Protein AF-A0A962Y498-F1 (afdb_monomer_lite)

pLDDT: mean 92.4, std 9.25, range [43.31, 97.69]

Structure (mmCIF, N/CA/C/O backbone):
data_AF-A0A962Y498-F1
#
_entry.id   AF-A0A962Y498-F1
#
loop_
_atom_site.group_PDB
_atom_site.id
_atom_site.type_symbol
_atom_site.label_atom_id
_a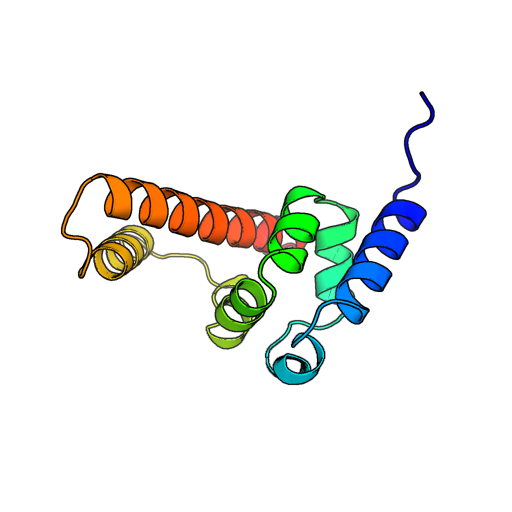tom_site.label_alt_id
_atom_site.label_comp_id
_atom_site.label_asym_id
_atom_site.label_entity_id
_atom_site.label_seq_id
_atom_site.pdbx_PDB_ins_code
_atom_site.Cartn_x
_atom_site.Cartn_y
_atom_site.Cartn_z
_atom_site.occupancy
_atom_site.B_iso_or_equiv
_atom_site.auth_seq_id
_atom_site.auth_comp_id
_atom_site.auth_asym_id
_atom_site.auth_atom_id
_atom_site.pdbx_PDB_model_num
ATOM 1 N N . MET A 1 1 ? 24.727 16.951 -11.954 1.00 43.31 1 MET A N 1
ATOM 2 C CA . MET A 1 1 ? 23.876 16.022 -11.190 1.00 43.31 1 MET A CA 1
ATOM 3 C C . MET A 1 1 ? 23.121 15.209 -12.221 1.00 43.31 1 MET A C 1
ATOM 5 O O . MET A 1 1 ? 22.212 15.741 -12.837 1.00 43.31 1 MET A O 1
ATOM 9 N N . THR A 1 2 ? 23.617 14.021 -12.553 1.00 57.56 2 THR A N 1
ATOM 10 C CA . THR A 1 2 ? 23.024 13.182 -13.602 1.00 57.56 2 THR A CA 1
ATOM 11 C C . THR A 1 2 ? 21.792 12.517 -13.007 1.00 57.56 2 THR A C 1
ATOM 13 O O . THR A 1 2 ? 21.923 11.793 -12.022 1.00 57.56 2 THR A O 1
ATOM 16 N N . GLU A 1 3 ? 20.606 12.819 -13.529 1.00 69.38 3 GLU A N 1
ATOM 17 C CA . GLU A 1 3 ? 19.388 12.118 -13.124 1.00 69.38 3 GLU A CA 1
ATOM 18 C C . GLU A 1 3 ? 19.551 10.622 -13.421 1.00 69.38 3 GLU A C 1
ATOM 20 O O . GLU A 1 3 ? 19.966 10.233 -14.514 1.00 69.38 3 GLU A O 1
ATOM 25 N N . GLU A 1 4 ? 19.280 9.782 -12.421 1.00 80.50 4 GLU A N 1
ATOM 26 C CA . GLU A 1 4 ? 19.310 8.329 -12.578 1.00 80.50 4 GLU A CA 1
ATOM 27 C C . GLU A 1 4 ? 18.237 7.908 -13.601 1.00 80.50 4 GLU A C 1
ATOM 29 O O . GLU A 1 4 ? 17.063 8.266 -13.428 1.00 80.50 4 GLU A O 1
ATOM 34 N N . PRO A 1 5 ? 18.590 7.138 -14.650 1.00 87.50 5 PRO A N 1
ATOM 35 C CA . PRO A 1 5 ? 17.619 6.648 -15.619 1.00 87.50 5 PRO A CA 1
ATOM 36 C C . PRO A 1 5 ?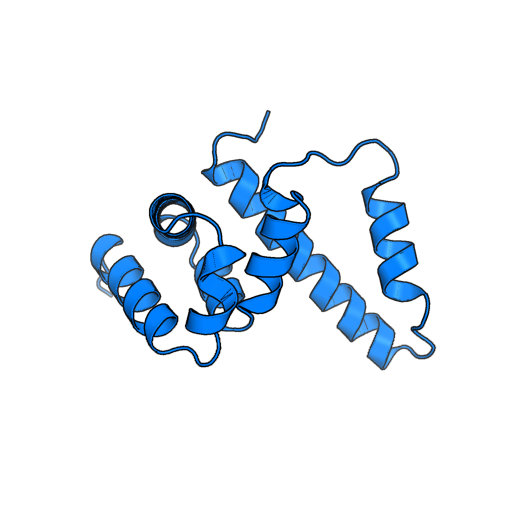 16.501 5.845 -14.944 1.00 87.50 5 PRO A C 1
ATOM 38 O O . PRO A 1 5 ? 16.761 5.017 -14.069 1.00 87.50 5 PRO A O 1
ATOM 41 N N . ALA A 1 6 ? 15.255 6.015 -15.399 1.00 84.06 6 ALA A N 1
ATOM 42 C CA . ALA A 1 6 ? 14.091 5.331 -14.823 1.00 84.06 6 ALA A CA 1
ATOM 43 C C . ALA A 1 6 ? 14.251 3.798 -14.776 1.00 84.06 6 ALA A C 1
ATOM 45 O O . ALA A 1 6 ? 13.879 3.166 -13.791 1.00 84.06 6 ALA A O 1
ATOM 46 N N . ALA A 1 7 ? 14.877 3.204 -15.799 1.00 88.62 7 ALA A N 1
ATOM 47 C CA . ALA A 1 7 ? 15.171 1.772 -15.837 1.00 88.62 7 ALA A CA 1
ATOM 48 C C . ALA A 1 7 ? 16.147 1.328 -14.731 1.00 88.62 7 ALA A C 1
ATOM 50 O O . ALA A 1 7 ? 15.957 0.272 -14.130 1.00 88.62 7 ALA A O 1
ATOM 51 N N . GLN A 1 8 ? 17.165 2.141 -14.429 1.00 91.00 8 GLN A N 1
ATOM 52 C CA . GLN A 1 8 ? 18.130 1.846 -13.368 1.00 91.00 8 GLN A CA 1
ATOM 53 C C . GLN A 1 8 ? 17.470 1.947 -11.987 1.00 91.00 8 GLN A C 1
ATOM 55 O O . GLN A 1 8 ? 17.638 1.058 -11.149 1.00 91.00 8 GLN A O 1
ATOM 60 N N . ARG A 1 9 ? 16.632 2.971 -11.796 1.00 92.25 9 ARG A N 1
ATOM 61 C CA . ARG A 1 9 ? 15.858 3.161 -10.568 1.00 92.25 9 ARG A CA 1
ATOM 62 C C . ARG A 1 9 ? 14.879 2.011 -10.317 1.00 92.25 9 ARG A C 1
ATOM 64 O O . ARG A 1 9 ? 14.853 1.468 -9.214 1.00 92.25 9 ARG A O 1
ATOM 71 N N . LEU A 1 10 ? 14.129 1.595 -11.339 1.00 94.75 10 LEU A N 1
ATOM 72 C CA . LEU A 1 10 ? 13.223 0.449 -11.247 1.00 94.75 10 LEU A CA 1
ATOM 73 C C . LEU A 1 10 ? 13.979 -0.841 -10.905 1.00 94.75 10 LEU A C 1
ATOM 75 O O . LEU A 1 10 ? 13.553 -1.592 -10.030 1.00 94.75 10 LEU A O 1
ATOM 79 N N . GLN A 1 11 ? 15.132 -1.074 -11.540 1.00 95.94 11 GLN A N 1
ATOM 80 C CA . GLN A 1 11 ? 15.958 -2.243 -11.244 1.00 95.94 11 GLN A CA 1
ATOM 81 C C . GLN A 1 11 ? 16.412 -2.267 -9.779 1.00 95.94 11 GLN A C 1
ATOM 83 O O . GLN A 1 11 ? 16.354 -3.319 -9.143 1.00 95.94 11 GLN A O 1
ATOM 88 N N . ARG A 1 12 ? 16.800 -1.115 -9.214 1.00 95.94 12 ARG A N 1
ATOM 89 C CA . ARG A 1 12 ? 17.140 -1.006 -7.788 1.00 95.94 12 ARG A CA 1
ATOM 90 C C . ARG A 1 12 ? 15.966 -1.403 -6.893 1.00 95.94 12 ARG A C 1
ATOM 92 O O . ARG A 1 12 ? 16.171 -2.128 -5.923 1.00 95.94 12 ARG A O 1
ATOM 99 N N . TYR A 1 13 ? 14.751 -0.954 -7.210 1.00 97.25 13 TYR A N 1
ATOM 100 C CA . TYR A 1 13 ? 13.559 -1.311 -6.437 1.00 97.25 13 TYR A CA 1
ATOM 101 C C . TYR A 1 13 ? 13.224 -2.797 -6.529 1.00 97.25 13 TYR A C 1
ATOM 103 O O . TYR A 1 13 ? 12.957 -3.412 -5.500 1.00 97.25 13 TYR A O 1
ATOM 111 N N . ARG A 1 14 ? 13.318 -3.399 -7.720 1.00 96.38 14 ARG A N 1
ATOM 112 C CA . ARG A 1 14 ? 13.130 -4.846 -7.897 1.00 96.38 14 ARG A CA 1
ATOM 113 C C . ARG A 1 14 ? 14.113 -5.651 -7.060 1.00 96.38 14 ARG A C 1
ATOM 115 O O . ARG A 1 14 ? 13.695 -6.569 -6.364 1.00 96.38 14 ARG A O 1
ATOM 122 N N . SER A 1 15 ? 15.399 -5.308 -7.108 1.00 96.81 15 SER A N 1
ATOM 123 C CA . SER A 1 15 ? 16.419 -6.000 -6.316 1.00 96.81 15 SER A CA 1
ATOM 124 C C . SER A 1 15 ? 16.132 -5.880 -4.818 1.00 96.81 15 SER A C 1
ATOM 126 O O . SER A 1 15 ? 16.018 -6.893 -4.140 1.00 96.81 15 SER A O 1
ATOM 128 N N . ALA A 1 16 ? 15.883 -4.662 -4.325 1.00 97.12 16 ALA A N 1
ATOM 129 C CA . ALA A 1 16 ? 15.557 -4.445 -2.916 1.00 97.12 16 ALA A CA 1
ATOM 130 C C . ALA A 1 16 ? 14.286 -5.194 -2.469 1.00 97.12 16 ALA A C 1
ATOM 132 O O . ALA A 1 16 ? 14.209 -5.653 -1.332 1.00 97.12 16 ALA A O 1
ATOM 133 N N . TRP A 1 17 ? 13.291 -5.333 -3.348 1.00 97.00 17 TRP A N 1
ATOM 134 C CA . TRP A 1 17 ? 12.053 -6.057 -3.059 1.00 97.00 17 TRP A CA 1
ATOM 135 C C . TRP A 1 17 ? 12.277 -7.553 -2.870 1.00 97.00 17 TRP A C 1
ATOM 137 O O . TR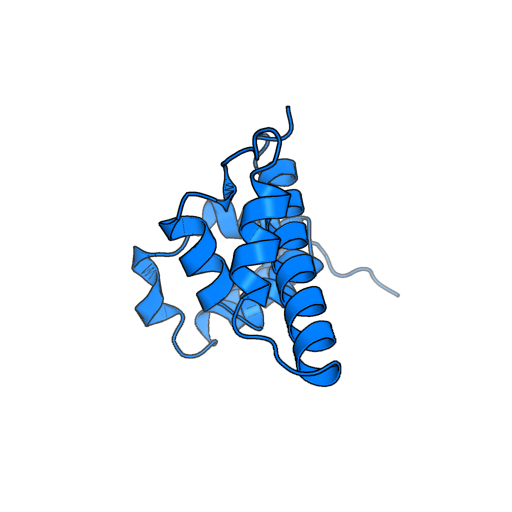P A 1 17 ? 11.784 -8.118 -1.898 1.00 97.00 17 TRP A O 1
ATOM 147 N N . HIS A 1 18 ? 13.054 -8.177 -3.755 1.00 94.25 18 HIS A N 1
ATOM 148 C CA . HIS A 1 18 ? 13.397 -9.596 -3.640 1.00 94.25 18 HIS A CA 1
ATOM 149 C C . HIS A 1 18 ? 14.218 -9.889 -2.379 1.00 94.25 18 HIS A C 1
ATOM 151 O O . HIS A 1 18 ? 14.032 -10.933 -1.759 1.00 94.25 18 HIS A O 1
ATOM 157 N N . ASP A 1 19 ? 15.067 -8.944 -1.969 1.00 95.69 19 ASP A N 1
ATOM 158 C CA . ASP A 1 19 ? 15.881 -9.061 -0.758 1.00 95.69 19 ASP A CA 1
ATOM 159 C C . ASP A 1 19 ? 15.096 -8.742 0.531 1.00 95.69 19 ASP A C 1
ATOM 161 O O . ASP A 1 19 ? 15.598 -8.964 1.636 1.00 95.69 19 ASP A O 1
ATOM 165 N N . THR A 1 20 ? 13.870 -8.211 0.429 1.00 94.25 20 THR A N 1
ATOM 166 C CA . THR A 1 20 ? 13.067 -7.836 1.598 1.00 94.25 20 THR A CA 1
ATOM 167 C C . THR A 1 20 ? 12.494 -9.089 2.278 1.00 94.25 20 THR A C 1
ATOM 169 O O . THR A 1 20 ? 11.723 -9.831 1.660 1.00 94.25 20 THR A O 1
ATOM 172 N N . PRO A 1 21 ? 12.797 -9.332 3.569 1.00 92.25 21 PRO A N 1
ATOM 173 C CA . PRO A 1 21 ? 12.292 -10.502 4.282 1.00 92.25 21 PRO A CA 1
ATOM 174 C C . PRO A 1 21 ? 10.759 -10.567 4.304 1.00 92.25 21 PRO A C 1
ATOM 176 O O . PRO A 1 21 ? 10.085 -9.559 4.516 1.00 92.25 21 PRO A O 1
ATOM 179 N N . GLY A 1 22 ? 10.211 -11.768 4.115 1.00 90.25 22 GLY A N 1
ATOM 180 C CA . GLY A 1 22 ? 8.767 -12.028 4.144 1.00 90.25 22 GLY A CA 1
ATOM 181 C C . GLY A 1 22 ? 8.018 -11.6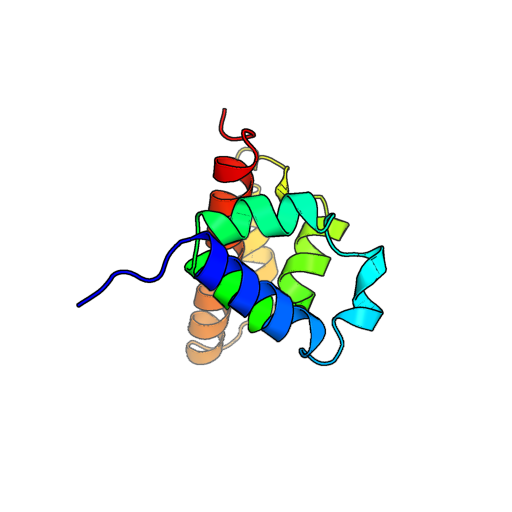97 2.850 1.00 90.25 22 GLY A C 1
ATOM 182 O O . GLY A 1 22 ? 6.862 -12.085 2.715 1.00 90.25 22 GLY A O 1
ATOM 183 N N . VAL A 1 23 ? 8.646 -11.044 1.862 1.00 94.44 23 VAL A N 1
ATOM 184 C CA . VAL A 1 23 ? 8.013 -10.803 0.548 1.00 94.44 23 VAL A CA 1
ATOM 185 C C . VAL A 1 23 ? 7.675 -12.116 -0.158 1.00 94.44 23 VAL A C 1
ATOM 187 O O . VAL A 1 23 ? 6.583 -12.243 -0.709 1.00 94.44 23 VAL A O 1
ATOM 190 N N . ALA A 1 24 ? 8.570 -13.107 -0.099 1.00 93.94 24 ALA A N 1
ATOM 191 C CA . ALA A 1 24 ? 8.345 -14.421 -0.703 1.00 93.94 24 ALA A CA 1
ATOM 192 C C . ALA A 1 24 ? 7.085 -15.112 -0.145 1.00 93.94 24 ALA A C 1
ATOM 194 O O . ALA A 1 24 ? 6.316 -15.700 -0.903 1.00 93.94 24 ALA A O 1
ATOM 195 N N . ASP A 1 25 ? 6.819 -14.961 1.155 1.00 95.88 25 ASP A N 1
ATOM 196 C CA . ASP A 1 25 ? 5.643 -15.539 1.818 1.00 95.88 25 ASP A CA 1
ATOM 197 C C . ASP A 1 25 ? 4.333 -14.847 1.400 1.00 95.88 25 ASP A C 1
ATOM 199 O O . ASP A 1 25 ? 3.244 -15.410 1.531 1.00 95.88 25 ASP A O 1
ATOM 203 N N . LEU A 1 26 ? 4.423 -13.621 0.875 1.00 96.06 26 LEU A N 1
ATOM 204 C CA . LEU A 1 26 ? 3.287 -12.829 0.406 1.00 96.06 26 LEU A CA 1
ATOM 205 C C . LEU A 1 26 ? 2.986 -13.024 -1.084 1.00 96.06 26 LEU A C 1
ATOM 207 O O . LEU A 1 26 ? 2.013 -12.445 -1.558 1.00 96.06 26 LEU A O 1
ATOM 211 N N . ALA A 1 27 ? 3.760 -13.825 -1.825 1.00 93.69 27 ALA A N 1
ATOM 212 C CA . ALA A 1 27 ? 3.689 -13.907 -3.290 1.00 93.69 27 ALA A CA 1
ATOM 213 C C . ALA A 1 27 ? 2.268 -14.115 -3.853 1.00 93.69 27 ALA A C 1
ATOM 215 O O . ALA A 1 27 ? 1.901 -13.493 -4.844 1.00 93.69 27 ALA A O 1
ATOM 216 N N . SER A 1 28 ? 1.433 -14.927 -3.196 1.00 95.56 28 SER A N 1
ATOM 217 C CA . SER A 1 28 ? 0.044 -15.197 -3.615 1.00 95.56 28 SER A CA 1
ATOM 218 C C . SER A 1 28 ? -0.948 -14.062 -3.329 1.00 95.56 28 SER A C 1
ATOM 220 O O . SER A 1 28 ? -2.082 -14.098 -3.801 1.00 95.56 28 SER A O 1
ATOM 222 N N . ARG A 1 29 ? -0.539 -13.073 -2.533 1.00 96.88 29 ARG A N 1
ATOM 223 C CA . ARG A 1 29 ? -1.340 -11.929 -2.076 1.00 96.88 29 ARG A CA 1
ATOM 224 C C . ARG A 1 29 ? -0.881 -10.613 -2.690 1.00 96.88 29 ARG A C 1
ATOM 226 O O . ARG A 1 29 ? -1.457 -9.571 -2.387 1.00 96.88 29 ARG A O 1
ATOM 233 N N . LEU A 1 30 ? 0.173 -10.640 -3.498 1.00 97.00 30 LEU A N 1
ATOM 234 C CA . LEU A 1 30 ? 0.732 -9.466 -4.148 1.00 97.00 30 LEU A CA 1
ATOM 235 C C . LEU A 1 30 ? 0.159 -9.314 -5.563 1.00 97.00 30 LEU A C 1
ATOM 237 O O . LEU A 1 30 ? -0.170 -10.316 -6.198 1.00 97.00 30 LEU A O 1
ATOM 241 N N . PRO A 1 31 ? 0.061 -8.077 -6.080 1.00 96.25 31 PRO A N 1
ATOM 242 C CA . PRO A 1 31 ? -0.193 -7.855 -7.497 1.00 96.25 31 PRO A CA 1
ATOM 243 C C . PRO A 1 31 ? 0.894 -8.500 -8.359 1.00 96.25 31 PRO A C 1
ATOM 245 O O . PRO A 1 31 ? 1.987 -8.813 -7.883 1.00 96.25 31 PRO A O 1
ATOM 248 N N . THR A 1 32 ? 0.624 -8.634 -9.655 1.00 95.31 32 THR A N 1
ATOM 249 C CA . THR A 1 32 ? 1.635 -9.135 -10.595 1.00 95.31 32 THR A CA 1
ATOM 250 C C . THR A 1 32 ? 2.864 -8.222 -10.627 1.00 95.31 32 THR A C 1
ATOM 252 O O . THR A 1 32 ? 2.749 -7.004 -10.456 1.00 95.31 32 THR A O 1
ATOM 255 N N . GLU A 1 33 ? 4.040 -8.788 -10.915 1.00 94.38 33 GLU A N 1
ATOM 256 C CA . GLU A 1 33 ? 5.280 -8.010 -11.063 1.00 94.38 33 GLU A CA 1
ATOM 257 C C . GLU A 1 33 ? 5.122 -6.879 -12.084 1.00 94.38 33 GLU A C 1
ATOM 259 O O . GLU A 1 33 ? 5.532 -5.754 -11.826 1.00 94.38 33 GLU A O 1
ATOM 264 N N . GLN A 1 34 ? 4.414 -7.132 -13.189 1.00 93.56 34 GLN A N 1
ATOM 265 C CA . GLN A 1 34 ? 4.132 -6.117 -14.202 1.00 93.56 34 GLN A CA 1
ATOM 266 C C . GLN A 1 34 ? 3.342 -4.921 -13.643 1.00 93.56 34 GLN A C 1
ATOM 268 O O . GLN A 1 34 ? 3.635 -3.778 -13.994 1.00 93.56 34 GLN A O 1
ATOM 273 N N . GLN A 1 35 ? 2.346 -5.156 -12.780 1.00 94.38 35 GLN A N 1
ATOM 274 C CA . GLN A 1 35 ? 1.585 -4.076 -12.141 1.00 94.38 35 GLN A CA 1
ATOM 275 C C . GLN A 1 35 ? 2.445 -3.305 -11.137 1.00 94.38 35 GLN A C 1
ATOM 277 O O . GLN A 1 35 ? 2.400 -2.076 -11.111 1.00 94.38 35 GLN A O 1
ATOM 282 N N . ILE A 1 36 ? 3.246 -4.016 -10.339 1.00 95.88 36 ILE A N 1
ATOM 283 C CA . ILE A 1 36 ? 4.185 -3.405 -9.391 1.00 95.88 36 ILE A CA 1
ATOM 284 C C . ILE A 1 36 ? 5.177 -2.508 -10.143 1.00 95.88 36 ILE A C 1
ATOM 286 O O . ILE A 1 36 ? 5.346 -1.340 -9.794 1.00 95.88 36 ILE A O 1
ATOM 290 N N . ASP A 1 37 ? 5.769 -3.022 -11.217 1.00 94.94 37 ASP A N 1
ATOM 291 C CA . ASP A 1 37 ? 6.752 -2.315 -12.030 1.00 94.94 37 ASP A CA 1
ATOM 292 C C . ASP A 1 37 ? 6.182 -1.072 -12.702 1.00 94.94 37 ASP A C 1
ATOM 294 O O . ASP A 1 37 ? 6.832 -0.027 -12.704 1.00 94.94 37 ASP A O 1
ATOM 298 N N . ALA A 1 38 ? 4.965 -1.164 -13.246 1.00 93.06 38 ALA A N 1
ATOM 299 C CA . ALA A 1 38 ? 4.286 -0.020 -13.840 1.00 93.06 38 ALA A CA 1
ATOM 300 C C . ALA A 1 38 ? 4.126 1.108 -12.814 1.00 93.06 38 ALA A C 1
ATOM 302 O O . ALA A 1 38 ? 4.419 2.259 -13.113 1.00 93.06 38 ALA A O 1
ATOM 303 N N . VAL A 1 39 ? 3.738 0.788 -11.579 1.00 94.88 39 VAL A N 1
ATOM 304 C CA . VAL A 1 39 ? 3.588 1.792 -10.518 1.00 94.88 39 VAL A CA 1
ATOM 305 C C . VAL A 1 39 ? 4.949 2.341 -10.072 1.00 94.88 39 VAL A C 1
ATOM 307 O O . VAL A 1 39 ? 5.119 3.551 -9.911 1.00 94.88 39 VAL A O 1
ATOM 310 N N . TRP A 1 40 ? 5.943 1.475 -9.880 1.00 95.62 40 TRP A N 1
ATOM 311 C CA . TRP A 1 40 ? 7.254 1.866 -9.356 1.00 95.62 40 TRP A CA 1
ATOM 312 C C . TRP A 1 40 ? 8.111 2.632 -10.359 1.00 95.62 40 TRP A C 1
ATOM 314 O O . TRP A 1 40 ? 8.900 3.482 -9.951 1.00 95.62 40 TRP A O 1
ATOM 324 N N . ALA A 1 41 ? 7.935 2.394 -11.660 1.00 92.50 41 ALA A N 1
ATOM 325 C CA . ALA A 1 41 ? 8.621 3.145 -12.708 1.00 92.50 41 ALA A CA 1
ATOM 326 C C . ALA A 1 41 ? 8.290 4.648 -12.664 1.00 92.50 41 ALA A C 1
ATOM 328 O O . ALA A 1 41 ? 9.137 5.477 -13.013 1.00 92.50 41 ALA A O 1
ATOM 329 N N . PHE A 1 42 ? 7.083 4.998 -12.204 1.00 91.25 42 PHE A N 1
ATOM 330 C CA . PHE A 1 42 ? 6.576 6.372 -12.197 1.00 91.25 42 PHE A CA 1
ATOM 331 C C . PHE A 1 42 ? 6.390 6.970 -10.792 1.00 91.25 42 PHE A C 1
ATOM 333 O O . PHE A 1 42 ? 6.080 8.156 -10.685 1.00 91.25 42 PHE A O 1
ATOM 340 N N . SER A 1 43 ? 6.594 6.208 -9.708 1.00 94.62 43 SER A N 1
ATOM 341 C CA . SER A 1 43 ? 6.436 6.722 -8.340 1.00 94.62 43 SER A CA 1
ATOM 342 C C . SER A 1 43 ? 7.419 6.129 -7.326 1.00 94.62 43 SER A C 1
ATOM 344 O O . SER A 1 43 ? 7.188 5.070 -6.737 1.00 94.62 43 SER A O 1
ATOM 346 N N . ASP A 1 44 ? 8.459 6.902 -7.007 1.00 95.38 44 ASP A N 1
ATOM 347 C CA . ASP A 1 44 ? 9.405 6.584 -5.928 1.00 95.38 44 ASP A CA 1
ATOM 348 C C . ASP A 1 44 ? 8.701 6.492 -4.568 1.00 95.38 44 ASP A C 1
ATOM 350 O O . ASP A 1 44 ? 9.068 5.687 -3.714 1.00 95.38 44 ASP A O 1
ATOM 354 N N . PHE A 1 45 ? 7.652 7.295 -4.356 1.00 95.94 45 PHE A N 1
ATOM 355 C CA . PHE A 1 45 ? 6.836 7.220 -3.146 1.00 95.94 45 PHE A CA 1
ATOM 356 C C . PHE A 1 45 ? 6.172 5.845 -2.996 1.00 95.94 45 PHE A C 1
ATOM 358 O O . PHE A 1 45 ? 6.214 5.268 -1.904 1.00 95.94 45 PHE A O 1
ATOM 365 N N . ALA A 1 46 ? 5.568 5.318 -4.066 1.00 96.62 46 ALA A N 1
ATOM 366 C CA . ALA A 1 46 ? 4.931 4.006 -4.031 1.00 96.62 46 ALA A CA 1
ATOM 367 C C . ALA A 1 46 ? 5.967 2.897 -3.832 1.00 96.62 46 ALA A C 1
ATOM 369 O O . ALA A 1 46 ? 5.773 2.053 -2.956 1.00 96.62 46 ALA A O 1
ATOM 370 N N . ALA A 1 47 ? 7.088 2.950 -4.559 1.00 97.12 47 ALA A N 1
ATOM 371 C CA . ALA A 1 47 ? 8.182 1.993 -4.415 1.00 97.12 47 ALA A CA 1
ATOM 372 C C . ALA A 1 47 ? 8.718 1.952 -2.977 1.00 97.12 47 ALA A C 1
ATOM 374 O O . ALA A 1 47 ? 8.719 0.901 -2.337 1.00 97.12 47 ALA A O 1
ATOM 375 N N . HIS A 1 48 ? 9.085 3.106 -2.413 1.00 97.31 48 HIS A N 1
ATOM 376 C CA . HIS A 1 48 ? 9.581 3.182 -1.038 1.00 97.31 48 HIS A CA 1
ATOM 377 C C . HIS A 1 48 ? 8.527 2.772 -0.001 1.00 97.31 48 HIS A C 1
ATOM 379 O O . HIS A 1 48 ? 8.873 2.167 1.013 1.00 97.31 48 HIS A O 1
ATOM 385 N N . THR A 1 49 ? 7.249 3.091 -0.225 1.00 97.19 49 THR A N 1
ATOM 386 C CA . THR A 1 49 ? 6.166 2.675 0.678 1.00 97.19 49 THR A CA 1
ATOM 387 C C . THR A 1 49 ? 6.015 1.158 0.692 1.00 97.19 49 THR A C 1
ATOM 389 O O . THR A 1 49 ? 5.933 0.579 1.774 1.00 97.19 49 THR A O 1
ATOM 392 N N . CYS A 1 50 ? 6.038 0.517 -0.478 1.00 96.94 50 CYS A N 1
ATOM 393 C CA . CYS A 1 50 ? 5.941 -0.935 -0.583 1.00 96.94 50 CYS A CA 1
ATOM 394 C C . CYS A 1 50 ? 7.168 -1.607 0.040 1.00 96.94 50 CYS A C 1
ATOM 396 O O . CYS A 1 50 ? 7.005 -2.456 0.906 1.00 96.94 50 CYS A O 1
ATOM 398 N N . LEU A 1 51 ? 8.385 -1.170 -0.299 1.00 96.69 51 LEU A N 1
ATOM 399 C CA . LEU A 1 51 ? 9.627 -1.729 0.257 1.00 96.69 51 LEU A CA 1
ATOM 400 C C . LEU A 1 51 ? 9.677 -1.670 1.791 1.00 96.69 51 LEU A C 1
ATOM 402 O O . LEU A 1 51 ? 10.134 -2.604 2.439 1.00 96.69 51 LEU A O 1
ATOM 406 N N . ARG A 1 52 ? 9.188 -0.578 2.391 1.00 95.56 52 ARG A N 1
ATOM 407 C CA . ARG A 1 52 ? 9.155 -0.426 3.855 1.00 95.56 52 ARG A CA 1
ATOM 408 C C . ARG A 1 52 ? 8.055 -1.244 4.522 1.00 95.56 52 ARG A C 1
ATOM 410 O O . ARG A 1 52 ? 8.170 -1.535 5.710 1.00 95.56 52 ARG A O 1
ATOM 417 N N . ASN A 1 53 ? 6.974 -1.543 3.808 1.00 96.06 53 ASN A N 1
ATOM 418 C CA . ASN A 1 53 ? 5.851 -2.308 4.333 1.00 96.06 53 ASN A CA 1
ATOM 419 C C . ASN A 1 53 ? 5.197 -3.159 3.229 1.00 96.06 53 ASN A C 1
ATOM 421 O O . ASN A 1 53 ? 4.144 -2.780 2.705 1.00 96.06 53 ASN A O 1
ATOM 425 N N . PRO A 1 54 ? 5.783 -4.322 2.890 1.00 96.69 54 PRO A N 1
ATOM 426 C CA . PRO A 1 54 ? 5.229 -5.212 1.870 1.00 96.69 54 PRO A CA 1
ATOM 427 C C . PRO A 1 54 ? 3.817 -5.703 2.193 1.00 96.69 54 PRO A C 1
ATOM 429 O O . PRO A 1 54 ? 2.986 -5.869 1.298 1.00 96.69 54 PRO A O 1
ATOM 432 N N . LEU A 1 55 ? 3.526 -5.885 3.485 1.00 96.88 55 LEU A N 1
ATOM 433 C CA . LEU A 1 55 ? 2.228 -6.353 3.959 1.00 96.88 55 LEU A CA 1
ATOM 434 C C . LEU A 1 55 ? 1.106 -5.371 3.608 1.00 96.88 55 LEU A C 1
ATOM 436 O O . LEU A 1 55 ? 0.033 -5.808 3.213 1.00 96.88 55 LEU A O 1
ATOM 440 N N . LEU A 1 56 ? 1.365 -4.058 3.650 1.00 96.69 56 LEU A N 1
ATOM 441 C CA . LEU A 1 56 ? 0.390 -3.047 3.229 1.00 96.69 56 LEU A CA 1
ATOM 442 C C . LEU A 1 56 ? -0.070 -3.261 1.783 1.00 96.69 56 LEU A C 1
ATOM 444 O O . LEU A 1 56 ? -1.262 -3.157 1.497 1.00 96.69 56 LEU A O 1
ATOM 448 N N . LEU A 1 57 ? 0.865 -3.545 0.872 1.00 97.38 57 LEU A N 1
ATOM 449 C CA . LEU A 1 57 ? 0.528 -3.803 -0.525 1.00 97.38 57 LEU A CA 1
ATOM 450 C C . LEU A 1 57 ? -0.300 -5.087 -0.658 1.00 97.38 57 LEU A C 1
ATOM 452 O O . LEU A 1 57 ? -1.324 -5.088 -1.341 1.00 97.38 57 LEU A O 1
ATOM 456 N N . ALA A 1 58 ? 0.116 -6.149 0.033 1.00 97.62 58 ALA A N 1
ATOM 457 C CA . ALA A 1 58 ? -0.586 -7.427 0.029 1.00 97.62 58 ALA A CA 1
ATOM 458 C C . ALA A 1 58 ? -2.017 -7.313 0.586 1.00 97.62 58 ALA A C 1
ATOM 460 O O . ALA A 1 58 ? -2.957 -7.851 0.002 1.00 97.62 58 ALA A O 1
ATOM 461 N N . ASP A 1 59 ? -2.207 -6.583 1.688 1.00 96.81 59 ASP A N 1
ATOM 462 C CA . ASP A 1 59 ? -3.517 -6.342 2.300 1.00 96.81 59 ASP A CA 1
ATOM 463 C C . ASP A 1 59 ? -4.431 -5.551 1.360 1.00 96.81 59 ASP A C 1
ATOM 465 O O . ASP A 1 59 ? -5.587 -5.923 1.152 1.00 96.81 59 ASP A O 1
ATOM 469 N N . LEU A 1 60 ? -3.910 -4.488 0.738 1.00 96.81 60 LEU A N 1
ATOM 470 C CA . LEU A 1 60 ? -4.672 -3.686 -0.218 1.00 96.81 60 LEU A CA 1
ATOM 471 C C . LEU A 1 60 ? -5.068 -4.484 -1.464 1.00 96.81 60 LEU A C 1
ATOM 473 O O . LEU A 1 60 ? -6.181 -4.299 -1.962 1.00 96.81 60 LEU A O 1
ATOM 477 N N . HIS A 1 61 ? -4.181 -5.343 -1.973 1.00 97.00 61 HIS A N 1
ATOM 478 C CA . HIS A 1 61 ? -4.476 -6.185 -3.130 1.00 97.00 61 HIS A CA 1
ATOM 479 C C . HIS A 1 61 ? -5.510 -7.259 -2.790 1.00 97.00 61 HIS A C 1
ATOM 481 O O . HIS A 1 61 ? -6.534 -7.353 -3.462 1.00 97.00 61 HIS A O 1
ATOM 487 N N . THR A 1 62 ? -5.291 -7.995 -1.697 1.00 96.81 62 THR A N 1
ATOM 488 C CA . THR A 1 62 ? -6.193 -9.065 -1.238 1.00 96.81 62 THR A CA 1
ATOM 489 C C . THR A 1 62 ? -7.597 -8.526 -0.951 1.00 96.81 62 THR A C 1
ATOM 491 O O . THR A 1 62 ? -8.589 -9.170 -1.275 1.00 96.81 62 THR A O 1
ATOM 494 N N . ALA A 1 63 ? -7.698 -7.319 -0.387 1.00 94.50 63 ALA A N 1
ATOM 495 C CA . ALA A 1 63 ? -8.976 -6.662 -0.122 1.00 94.50 63 ALA A CA 1
ATOM 496 C C . ALA A 1 63 ? -9.624 -6.020 -1.370 1.00 94.50 63 ALA A C 1
ATOM 498 O O . ALA A 1 63 ? -10.682 -5.404 -1.253 1.00 94.50 63 ALA A O 1
ATOM 499 N N . GLY A 1 64 ? -8.993 -6.087 -2.551 1.00 93.94 64 GLY A N 1
ATOM 500 C CA . GLY A 1 64 ? -9.478 -5.438 -3.778 1.00 93.94 64 GLY A CA 1
ATOM 5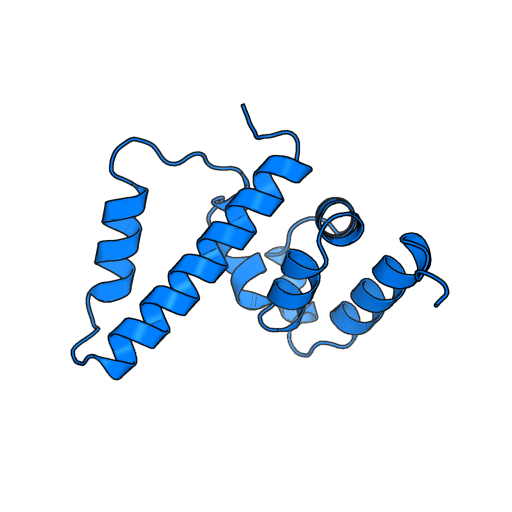01 C C . GLY A 1 64 ? -9.461 -3.903 -3.723 1.00 93.94 64 GLY A C 1
ATOM 502 O O . GLY A 1 64 ? -10.081 -3.225 -4.546 1.00 93.94 64 GLY A O 1
ATOM 503 N N . LEU A 1 65 ? -8.762 -3.315 -2.750 1.00 93.75 65 LEU A N 1
ATOM 504 C CA . LEU A 1 65 ? -8.796 -1.878 -2.473 1.00 93.75 65 LEU A CA 1
ATOM 505 C C . LEU A 1 65 ? -7.897 -1.057 -3.395 1.00 93.75 65 LEU A C 1
ATOM 507 O O . LEU A 1 65 ? -8.127 0.150 -3.511 1.00 93.75 65 LEU A O 1
ATOM 511 N N . LEU A 1 66 ? -6.901 -1.678 -4.034 1.00 93.25 66 LEU A N 1
ATOM 512 C CA . LEU A 1 66 ? -6.028 -1.015 -5.011 1.00 93.25 66 LEU A CA 1
ATOM 513 C C . LEU A 1 66 ? -6.810 -0.488 -6.219 1.00 93.25 66 LEU A C 1
ATOM 515 O O . LEU A 1 66 ? -6.474 0.561 -6.749 1.00 93.25 66 LEU A O 1
ATOM 519 N N . GLU A 1 67 ? -7.876 -1.179 -6.620 1.00 85.56 67 GLU A N 1
ATOM 520 C CA . GLU A 1 67 ? -8.640 -0.859 -7.832 1.00 85.56 67 GLU A CA 1
ATOM 521 C C . GLU A 1 67 ? -10.028 -0.285 -7.519 1.00 85.56 67 GLU A C 1
ATOM 523 O O . GLU A 1 67 ? -10.642 0.376 -8.358 1.00 85.56 67 GLU A O 1
ATOM 528 N N . SER A 1 68 ? -10.512 -0.455 -6.287 1.00 88.31 68 SER A N 1
ATOM 529 C CA . SER A 1 68 ? -11.833 0.019 -5.869 1.00 88.31 68 SER A CA 1
ATOM 530 C C . SER A 1 68 ? -11.892 1.541 -5.702 1.00 88.31 68 SER A C 1
ATOM 532 O O . SER A 1 68 ? -11.021 2.156 -5.081 1.00 88.31 68 SER A O 1
ATOM 534 N N . ARG A 1 69 ? -12.966 2.155 -6.212 1.00 87.31 69 ARG A N 1
ATOM 535 C CA . ARG A 1 69 ? -13.354 3.537 -5.882 1.00 87.31 69 ARG A CA 1
ATOM 536 C C . ARG A 1 69 ? -14.120 3.536 -4.568 1.00 87.31 69 ARG A C 1
ATOM 538 O O . ARG A 1 69 ? -14.999 2.700 -4.394 1.00 87.31 69 ARG A O 1
ATOM 545 N N . TYR A 1 70 ? -13.827 4.494 -3.690 1.00 88.31 70 TYR A N 1
ATOM 546 C CA . TYR A 1 70 ? -14.719 4.736 -2.562 1.00 88.31 70 TYR A CA 1
ATOM 547 C C . TYR A 1 70 ? -16.015 5.382 -3.047 1.00 88.31 70 TYR A C 1
ATOM 549 O O . TYR A 1 70 ? -15.995 6.351 -3.808 1.00 88.31 70 TYR A O 1
ATOM 557 N N . ARG A 1 71 ? -17.139 4.862 -2.568 1.00 88.69 71 ARG A N 1
ATOM 558 C CA . ARG A 1 71 ? -18.443 5.521 -2.617 1.00 88.69 71 ARG A CA 1
ATOM 559 C C . ARG A 1 71 ? -18.563 6.526 -1.471 1.00 88.69 71 ARG A C 1
ATOM 561 O O . ARG A 1 71 ? -17.737 6.566 -0.555 1.00 88.69 71 ARG A O 1
ATOM 568 N N . GLY A 1 72 ? -19.602 7.359 -1.532 1.00 91.88 72 GLY A N 1
ATOM 569 C CA . GLY A 1 72 ? -19.871 8.366 -0.507 1.00 91.88 72 GLY A CA 1
ATOM 570 C C . GLY A 1 72 ? -19.859 7.759 0.899 1.00 91.88 72 GLY A C 1
ATOM 571 O O . GLY A 1 72 ? -20.577 6.802 1.169 1.00 91.88 72 GLY A O 1
ATOM 572 N N . GLY A 1 73 ? -19.017 8.302 1.779 1.00 92.38 73 GLY A N 1
ATOM 573 C CA . GLY A 1 73 ? -18.899 7.873 3.176 1.00 92.38 73 GLY A CA 1
ATOM 574 C C . GLY A 1 73 ? -17.972 6.680 3.444 1.00 92.38 73 GLY A C 1
ATOM 575 O O . GLY A 1 73 ? -17.548 6.524 4.585 1.00 92.38 73 GLY A O 1
ATOM 576 N N . GLU A 1 74 ? -17.570 5.890 2.442 1.00 94.06 74 GLU A N 1
ATOM 577 C CA . GLU A 1 74 ? -16.736 4.692 2.670 1.00 94.06 74 GLU A CA 1
ATOM 578 C C . GLU A 1 74 ? -15.351 5.040 3.230 1.00 94.06 74 GLU A C 1
ATOM 580 O O . GLU A 1 74 ? -14.862 4.373 4.138 1.00 94.06 74 GLU A O 1
ATOM 585 N N . MET A 1 75 ? -14.744 6.137 2.762 1.00 93.94 75 MET A N 1
ATOM 586 C CA . MET A 1 75 ? -13.467 6.608 3.309 1.00 93.94 75 MET A CA 1
ATOM 587 C C . MET A 1 75 ? -13.588 7.025 4.778 1.00 93.94 75 MET A C 1
ATOM 589 O O . MET A 1 75 ? -12.709 6.723 5.581 1.00 93.94 75 MET A O 1
ATOM 593 N N . ALA A 1 76 ? -14.676 7.718 5.128 1.00 95.69 76 ALA A N 1
ATOM 594 C CA . ALA A 1 76 ? -14.922 8.170 6.493 1.00 95.69 76 ALA A CA 1
ATOM 595 C C . ALA A 1 76 ? -15.185 6.979 7.424 1.00 95.69 76 ALA A C 1
ATOM 597 O O . ALA A 1 76 ? -14.633 6.933 8.519 1.00 95.69 76 ALA A O 1
ATOM 598 N N . ALA A 1 77 ? -15.951 5.986 6.964 1.00 96.25 77 ALA A N 1
ATOM 599 C CA . ALA A 1 77 ? -16.175 4.743 7.694 1.00 96.25 77 ALA A CA 1
ATOM 600 C C . ALA A 1 77 ? -14.871 3.950 7.890 1.00 96.25 77 ALA A C 1
ATOM 602 O O . ALA A 1 77 ? -14.593 3.495 8.996 1.00 96.25 77 ALA A O 1
ATOM 603 N N . ALA A 1 78 ? -14.035 3.840 6.851 1.00 94.94 78 ALA A N 1
ATOM 604 C CA . ALA A 1 78 ? -12.733 3.183 6.948 1.00 94.94 78 ALA A CA 1
ATOM 605 C C . ALA A 1 78 ? -11.795 3.898 7.933 1.00 94.94 78 ALA A C 1
ATOM 607 O O . ALA A 1 78 ? -11.062 3.242 8.672 1.00 94.94 78 ALA A O 1
ATOM 608 N N . LEU A 1 79 ? -11.819 5.235 7.963 1.00 96.94 79 LEU A N 1
ATOM 609 C CA . LEU A 1 79 ? -11.055 6.013 8.936 1.00 96.94 79 LEU A CA 1
ATOM 610 C C . LEU A 1 79 ? -11.582 5.802 10.357 1.00 96.94 79 LEU A C 1
ATOM 612 O O . LEU A 1 79 ? -10.790 5.559 11.260 1.00 96.94 79 LEU A O 1
ATOM 616 N N . ALA A 1 80 ? -12.901 5.853 10.553 1.00 97.19 80 ALA A N 1
ATOM 617 C CA . ALA A 1 80 ? -13.515 5.625 11.858 1.00 97.19 80 ALA A CA 1
ATOM 618 C C . ALA A 1 80 ? -13.160 4.234 12.407 1.00 97.19 80 ALA A C 1
ATOM 620 O O . ALA A 1 80 ? -12.762 4.119 13.562 1.00 97.19 80 ALA A O 1
ATOM 621 N N . ALA A 1 81 ? -13.205 3.202 11.558 1.00 96.25 81 ALA A N 1
ATOM 622 C CA . ALA A 1 81 ? -12.767 1.856 11.918 1.00 96.25 81 ALA A CA 1
ATOM 623 C C . ALA A 1 81 ? -11.273 1.813 12.284 1.00 96.25 81 ALA A C 1
ATOM 625 O O . ALA A 1 81 ? -10.903 1.243 13.302 1.00 96.25 81 ALA A O 1
ATOM 626 N N . ALA A 1 82 ? -10.399 2.469 11.515 1.00 95.25 82 ALA A N 1
ATOM 627 C CA . ALA A 1 82 ? -8.965 2.511 11.819 1.00 95.25 82 ALA A CA 1
ATOM 628 C C . ALA A 1 82 ? -8.629 3.226 13.146 1.00 95.25 82 ALA A C 1
ATOM 630 O O . ALA A 1 82 ? -7.547 3.017 13.695 1.00 95.25 82 ALA A O 1
ATOM 631 N N . LEU A 1 83 ? -9.534 4.070 13.648 1.00 97.25 83 LEU A N 1
ATOM 632 C CA . LEU A 1 83 ? -9.367 4.841 14.881 1.00 97.25 83 LEU A CA 1
ATOM 633 C C . LEU A 1 83 ? -10.121 4.254 16.086 1.00 97.25 83 LEU A C 1
ATOM 635 O O . LEU A 1 83 ? -10.014 4.809 17.174 1.00 97.25 83 LEU A O 1
ATOM 639 N N . GLN A 1 84 ? -10.853 3.147 15.921 1.00 96.62 84 GLN A N 1
ATOM 640 C CA . GLN A 1 84 ? -11.760 2.608 16.947 1.00 96.62 84 GLN A CA 1
ATOM 641 C C . GLN A 1 84 ? -11.076 2.292 18.293 1.00 96.62 84 GLN A C 1
ATOM 643 O O . GLN A 1 84 ? -11.669 2.525 19.342 1.00 96.62 84 GLN A O 1
ATOM 648 N N . ASP A 1 85 ? -9.821 1.833 18.259 1.00 94.00 85 ASP A N 1
ATOM 649 C CA . ASP A 1 85 ? -9.043 1.433 19.443 1.00 94.00 85 ASP A CA 1
ATOM 650 C C . ASP A 1 85 ? -7.987 2.478 19.848 1.00 94.00 85 ASP A C 1
ATOM 652 O O . ASP A 1 85 ? -7.094 2.209 20.652 1.00 94.00 85 ASP A O 1
ATOM 656 N N . VAL A 1 86 ? -8.037 3.677 19.262 1.00 96.19 86 VAL A N 1
ATOM 657 C CA . VAL A 1 86 ? -7.087 4.751 19.559 1.00 96.19 86 VAL A CA 1
ATOM 658 C C . VAL A 1 86 ? -7.573 5.545 20.767 1.00 96.19 86 VAL A C 1
ATOM 660 O O . VAL A 1 86 ? -8.570 6.258 20.691 1.00 96.19 86 VAL A O 1
ATOM 663 N N . SER A 1 87 ? -6.836 5.456 21.873 1.00 94.19 87 SER A N 1
ATOM 664 C CA . SER A 1 87 ? -7.203 6.092 23.145 1.00 94.19 87 SER A CA 1
ATOM 665 C C . SER A 1 87 ? -6.389 7.336 23.507 1.00 94.19 87 SER A C 1
ATOM 667 O O . SER A 1 87 ? -6.731 8.019 24.469 1.00 94.19 87 SER A O 1
ATOM 669 N N . ASP A 1 88 ? -5.308 7.631 22.782 1.00 97.00 88 ASP A N 1
ATOM 670 C CA . ASP A 1 88 ? -4.414 8.753 23.077 1.00 97.00 88 ASP A CA 1
ATOM 671 C C . ASP A 1 88 ? -3.943 9.488 21.813 1.00 97.00 88 ASP A C 1
ATOM 673 O O . ASP A 1 88 ? -3.987 8.966 20.696 1.00 97.00 88 ASP A O 1
ATOM 677 N N . GLU A 1 89 ? -3.488 10.728 22.000 1.00 96.31 89 GLU A N 1
ATOM 678 C CA . GLU A 1 89 ? -3.086 11.632 20.917 1.00 96.31 89 GLU A CA 1
ATOM 679 C C . GLU A 1 89 ? -1.867 11.121 20.135 1.00 96.31 89 GLU A C 1
ATOM 681 O O . GLU A 1 89 ? -1.816 11.237 18.910 1.00 96.31 89 GLU A O 1
ATOM 686 N N . THR A 1 90 ? -0.911 10.473 20.807 1.00 96.38 90 THR A N 1
ATOM 687 C CA . THR A 1 90 ? 0.285 9.942 20.138 1.00 96.38 90 THR A CA 1
ATOM 688 C C . THR A 1 90 ? -0.093 8.791 19.205 1.00 96.38 90 THR A C 1
ATOM 690 O O . THR A 1 90 ? 0.352 8.737 18.052 1.00 96.38 90 THR A O 1
ATOM 693 N N . ALA A 1 91 ? -0.956 7.884 19.668 1.00 96.31 91 ALA A N 1
ATOM 694 C CA . ALA A 1 91 ? -1.504 6.808 18.854 1.00 96.31 91 ALA A CA 1
ATOM 695 C C . ALA A 1 91 ? -2.361 7.349 17.698 1.00 96.31 91 ALA A C 1
ATOM 697 O O . ALA A 1 91 ? -2.246 6.849 16.573 1.00 96.31 91 ALA A O 1
ATOM 698 N N . LEU A 1 92 ? -3.152 8.401 17.935 1.00 97.44 92 LEU A N 1
ATOM 699 C CA . LEU A 1 92 ? -3.962 9.066 16.911 1.00 97.44 92 LEU A CA 1
ATOM 700 C C . LEU A 1 92 ? -3.104 9.581 15.764 1.00 97.44 92 LEU A C 1
ATOM 702 O O . LEU A 1 92 ? -3.357 9.247 14.605 1.00 97.44 92 LEU A O 1
ATOM 706 N N . GLU A 1 93 ? -2.047 10.328 16.066 1.00 97.56 93 GLU A N 1
ATOM 707 C CA . GLU A 1 93 ? -1.151 10.831 15.033 1.00 97.56 93 GLU A CA 1
ATOM 708 C C . GLU A 1 93 ? -0.513 9.706 14.206 1.00 97.56 93 GLU A C 1
ATOM 710 O O . GLU A 1 93 ? -0.394 9.804 12.980 1.00 97.56 93 GLU A O 1
ATOM 715 N N . VAL A 1 94 ? -0.086 8.624 14.865 1.00 96.12 94 VAL A N 1
ATOM 716 C CA . VAL A 1 94 ? 0.502 7.463 14.187 1.00 96.12 94 VAL A CA 1
ATOM 717 C C . VAL A 1 94 ? -0.514 6.820 13.246 1.00 96.12 94 VAL A C 1
ATOM 719 O O . VAL A 1 94 ? -0.173 6.548 12.090 1.00 96.12 94 VAL A O 1
ATOM 722 N N . GLN A 1 95 ? -1.750 6.603 13.697 1.00 97.31 95 GLN A N 1
ATOM 723 C CA . GLN A 1 95 ? -2.782 5.980 12.869 1.00 97.31 95 GLN A CA 1
ATOM 724 C C . GLN A 1 95 ? -3.221 6.877 11.713 1.00 97.31 95 GLN A C 1
ATOM 726 O O . GLN A 1 95 ? -3.355 6.389 10.591 1.00 97.31 95 GLN A O 1
ATOM 731 N N . LEU A 1 96 ? -3.329 8.191 11.919 1.00 97.69 96 LEU A N 1
ATOM 732 C CA . LEU A 1 96 ? -3.618 9.138 10.839 1.00 97.69 96 LEU A CA 1
ATOM 733 C C . LEU A 1 96 ? -2.514 9.145 9.775 1.00 97.69 96 LEU A C 1
ATOM 735 O O . LEU A 1 96 ? -2.811 9.119 8.578 1.00 97.69 96 LEU A O 1
ATOM 739 N N . ARG A 1 97 ? -1.236 9.115 10.180 1.00 96.06 97 ARG A N 1
ATOM 740 C CA . ARG A 1 97 ? -0.107 9.011 9.237 1.00 96.06 97 ARG A CA 1
ATOM 741 C C . ARG A 1 97 ? -0.155 7.710 8.434 1.00 96.06 97 ARG A C 1
ATOM 743 O O . ARG A 1 97 ? 0.037 7.747 7.219 1.00 96.06 97 ARG A O 1
ATOM 750 N N . ARG A 1 98 ? -0.449 6.580 9.086 1.00 95.81 98 ARG A N 1
ATOM 751 C CA . ARG A 1 98 ? -0.601 5.269 8.427 1.00 95.81 98 ARG A CA 1
ATOM 752 C C . ARG A 1 98 ? -1.779 5.254 7.458 1.00 95.81 98 ARG A C 1
ATOM 754 O O . ARG A 1 98 ? -1.616 4.833 6.315 1.00 95.81 98 ARG A O 1
ATOM 761 N N . PHE A 1 99 ? -2.934 5.767 7.878 1.00 96.75 99 PHE A N 1
ATOM 762 C CA . PHE A 1 99 ? -4.120 5.866 7.032 1.00 96.75 99 PHE A CA 1
ATOM 763 C C .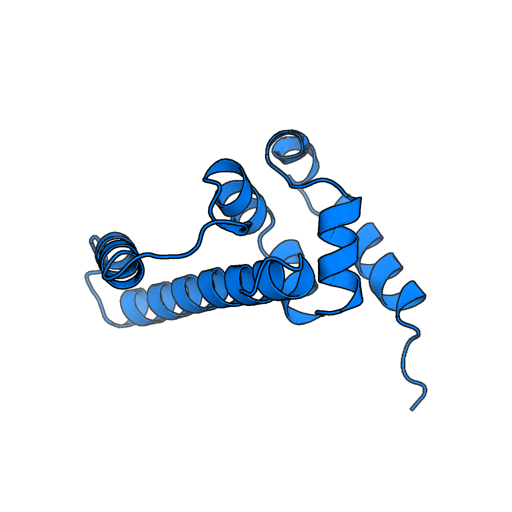 PHE A 1 99 ? -3.844 6.737 5.805 1.00 96.75 99 PHE A C 1
ATOM 765 O O . PHE A 1 99 ? -4.103 6.319 4.680 1.00 96.75 99 PHE A O 1
ATOM 772 N N . ARG A 1 100 ? -3.218 7.905 5.996 1.00 96.94 100 ARG A N 1
ATOM 773 C CA . ARG A 1 100 ? -2.818 8.786 4.894 1.00 96.94 100 ARG A CA 1
ATOM 774 C C . ARG A 1 100 ? -1.856 8.094 3.929 1.00 96.94 100 ARG A C 1
ATOM 776 O O . ARG A 1 100 ? -2.056 8.189 2.724 1.00 96.94 100 ARG A O 1
ATOM 783 N N . GLN A 1 101 ? -0.832 7.399 4.430 1.00 96.81 101 GLN A N 1
ATOM 784 C CA . GLN A 1 101 ? 0.112 6.668 3.579 1.00 96.81 101 GLN A CA 1
ATOM 785 C C . GLN A 1 101 ? -0.595 5.581 2.757 1.00 96.81 101 GLN A C 1
ATOM 787 O O . GLN A 1 101 ? -0.361 5.486 1.552 1.00 96.81 101 GLN A O 1
ATOM 792 N N . ARG A 1 102 ? -1.488 4.806 3.389 1.00 96.62 102 ARG A N 1
ATOM 793 C CA . ARG A 1 102 ? -2.315 3.792 2.722 1.00 96.62 102 ARG A CA 1
ATOM 794 C C . ARG A 1 102 ? -3.143 4.405 1.596 1.00 96.62 102 ARG A C 1
ATOM 796 O O . ARG A 1 102 ? -3.133 3.892 0.482 1.00 96.62 102 ARG A O 1
ATOM 803 N N . GLU A 1 103 ? -3.836 5.505 1.869 1.00 96.75 103 GLU A N 1
ATOM 804 C CA . GLU A 1 103 ? -4.682 6.170 0.876 1.00 96.75 103 GLU A CA 1
ATOM 805 C C . GLU A 1 103 ? -3.872 6.811 -0.257 1.00 96.75 103 GLU A C 1
ATOM 807 O O . GLU A 1 103 ? -4.246 6.682 -1.419 1.00 96.75 103 GLU A O 1
ATOM 812 N N . MET A 1 104 ? -2.719 7.417 0.038 1.00 96.50 104 MET A N 1
ATOM 813 C CA . MET A 1 104 ? -1.813 7.916 -1.001 1.00 96.50 104 MET A CA 1
ATOM 814 C C . MET A 1 104 ? -1.330 6.795 -1.925 1.00 96.50 104 MET A C 1
ATOM 816 O O . MET A 1 104 ? -1.312 6.984 -3.138 1.00 96.50 104 MET A O 1
ATOM 820 N N . LEU A 1 105 ? -0.973 5.628 -1.374 1.00 96.81 105 LEU A N 1
ATOM 821 C CA . LEU A 1 105 ? -0.581 4.475 -2.186 1.00 96.81 105 LEU A CA 1
ATOM 822 C C . LEU A 1 105 ? -1.728 4.035 -3.104 1.00 96.81 105 LEU A C 1
ATOM 824 O O . LEU A 1 105 ? -1.495 3.817 -4.289 1.00 96.81 105 LEU A O 1
ATOM 828 N N . ARG A 1 106 ? -2.965 3.972 -2.594 1.00 95.88 106 ARG A N 1
ATOM 829 C CA . ARG A 1 106 ? -4.150 3.650 -3.409 1.00 95.88 106 ARG A CA 1
ATOM 830 C C . ARG A 1 106 ? -4.375 4.659 -4.532 1.00 95.88 106 ARG A C 1
ATOM 832 O O . ARG A 1 106 ? -4.673 4.251 -5.648 1.00 95.88 106 ARG A O 1
ATOM 839 N N . ILE A 1 107 ? -4.235 5.956 -4.256 1.00 94.00 107 ILE A N 1
ATOM 840 C CA . ILE A 1 107 ? -4.389 7.010 -5.270 1.00 94.00 107 ILE A CA 1
ATOM 841 C C . ILE A 1 107 ? -3.363 6.819 -6.388 1.00 94.00 107 ILE A C 1
ATOM 843 O O . ILE A 1 107 ? -3.753 6.724 -7.547 1.00 94.00 107 ILE A O 1
ATOM 847 N N . VAL A 1 108 ? -2.079 6.693 -6.036 1.00 94.62 108 VAL A N 1
ATOM 848 C CA . VAL A 1 108 ? -0.995 6.484 -7.009 1.00 94.62 108 VAL A CA 1
ATOM 849 C C . VAL A 1 108 ? -1.228 5.215 -7.827 1.00 94.62 108 VAL A C 1
ATOM 851 O O . VAL A 1 108 ? -1.072 5.227 -9.044 1.00 94.62 108 VAL A O 1
ATOM 854 N N . TRP A 1 109 ? -1.641 4.129 -7.172 1.00 94.88 109 TRP A N 1
ATOM 855 C CA . TRP A 1 109 ? -1.907 2.863 -7.844 1.00 94.88 109 TRP A CA 1
ATOM 856 C C . TRP A 1 109 ? -3.039 2.976 -8.868 1.00 94.88 109 TRP A C 1
ATOM 858 O O . TRP A 1 109 ? -2.912 2.500 -9.993 1.00 94.88 109 TRP A O 1
ATOM 868 N N . ARG A 1 110 ? -4.146 3.628 -8.498 1.00 92.38 110 ARG A N 1
ATOM 869 C CA . ARG A 1 110 ? -5.301 3.826 -9.386 1.00 92.38 110 ARG A CA 1
ATOM 870 C C . ARG A 1 110 ? -4.978 4.736 -10.564 1.00 92.38 110 ARG A C 1
ATOM 872 O O . ARG A 1 110 ? -5.451 4.471 -11.666 1.00 92.38 110 ARG A O 1
ATOM 879 N N . ASP A 1 111 ? -4.210 5.791 -10.317 1.00 90.31 111 ASP A N 1
ATOM 880 C CA . ASP A 1 111 ? -3.797 6.755 -11.335 1.00 90.31 111 ASP A CA 1
ATOM 881 C C . ASP A 1 111 ? -2.901 6.088 -12.386 1.00 90.31 111 ASP A C 1
ATOM 883 O O . ASP A 1 111 ? -3.225 6.067 -13.573 1.00 90.31 111 ASP A O 1
ATOM 887 N N . LEU A 1 112 ? -1.846 5.404 -11.936 1.00 86.50 112 LEU A N 1
ATOM 888 C CA . LEU A 1 112 ? -0.892 4.728 -12.819 1.00 86.50 112 LEU A CA 1
ATOM 889 C C . LEU A 1 112 ? -1.440 3.433 -13.438 1.00 86.50 112 LEU A C 1
ATOM 891 O O . LEU A 1 112 ? -0.970 3.010 -14.491 1.00 86.50 112 LEU A O 1
ATOM 895 N N . GLY A 1 113 ? -2.457 2.821 -12.827 1.00 78.38 113 GLY A N 1
ATOM 896 C CA . GLY A 1 113 ? -3.184 1.680 -13.386 1.00 78.38 113 GLY A CA 1
ATOM 897 C C . GLY A 1 113 ? -4.204 2.047 -14.471 1.00 78.38 113 GLY A C 1
ATOM 898 O O . GLY A 1 113 ? -4.875 1.155 -14.985 1.00 78.38 113 GLY A O 1
ATOM 899 N N . GLY A 1 114 ? -4.374 3.334 -14.804 1.00 73.81 114 GLY A N 1
ATOM 900 C CA . GLY A 1 114 ? -5.384 3.791 -15.769 1.00 73.81 114 GLY A CA 1
ATOM 901 C C . GLY A 1 114 ? -6.827 3.672 -15.260 1.00 73.81 114 GLY A C 1
ATOM 902 O O . GLY A 1 114 ? -7.773 3.695 -16.043 1.00 73.81 114 GLY A O 1
ATOM 903 N N . LEU A 1 115 ? -7.010 3.536 -13.943 1.00 62.44 115 LEU A N 1
ATOM 904 C CA . LEU A 1 115 ? -8.307 3.364 -13.278 1.00 62.44 115 LEU A CA 1
ATOM 905 C C . LEU A 1 115 ? -8.840 4.674 -12.672 1.00 62.44 115 LEU A C 1
ATOM 907 O O . LEU A 1 115 ? -9.903 4.680 -12.034 1.00 62.44 115 LEU A O 1
ATOM 911 N N . ALA A 1 116 ? -8.114 5.779 -12.857 1.00 58.19 116 ALA A N 1
ATOM 912 C CA . ALA A 1 116 ? -8.547 7.137 -12.556 1.00 58.19 116 ALA A CA 1
ATOM 913 C C . ALA A 1 116 ? -9.516 7.640 -13.642 1.00 58.19 116 ALA A C 1
ATOM 915 O O . ALA A 1 116 ? -9.149 8.348 -14.574 1.00 58.19 116 ALA A O 1
ATOM 916 N N . SER A 1 117 ? -10.778 7.237 -13.515 1.00 52.06 117 SER A N 1
ATOM 917 C CA . SER A 1 117 ? -11.937 7.921 -14.104 1.00 52.06 117 SER A CA 1
ATOM 918 C C . SER A 1 117 ? -12.967 8.191 -13.022 1.00 52.06 117 SER A C 1
ATOM 920 O O . SER A 1 117 ? -12.811 7.639 -11.900 1.00 52.06 117 SER A O 1
#

Foldseek 3Di:
DDPDDLVRQLVVLVVLQVVQPPSVVLVVQADDPVLLSLLRSPDPLLSVLCSVPVVLRSVCSNVVNLQDDDDPCNLVVVLCVLCVPPDDDVSVVVSVVVSVSSVVSSVSSCVSVVSPD

Sequence (117 aa):
MTEEPAAQRLQRYRSAWHDTPGVADLASRLPTEQQIDAVWAFSDFAAHTCLRNPLLLADLHTAGLLESRYRGGEMAAALAAALQDVSDETALEVQLRRFRQREMLRIVWRDLGGLAS

Radius of gyration: 15.49 Å; chains: 1; bounding box: 44×32×39 Å

Secondary structure (DSSP, 8-state):
-PPPPHHHHHHHHHHHHHTSTTTGGGGGGSPPHHHHHHHHHH-HHHHHHHHH-HHHHHHHHHTTTTTPPPPTTHHHHHHHHHTTT--SHHHHHHHHHHHHHHHHHHHHHHHHTT---